Protein AF-A0A8X6HJ53-F1 (afdb_monomer_lite)

Foldseek 3Di:
DVLLVCVVVVDDPVVSCVVVVHDPVVSVVCVVCVVVCVVVCVVVPPDDPVVVVVVLLVVLVVVLVVVVVVVVVVVDDDDPVNSVVSSVVD

InterPro domains:
  IPR007889 DNA binding HTH domain, Psq-type [PF04218] (2-38)
  IPR009057 Homedomain-like superfamily [SSF46689] (1-43)

Secondary structure (DSSP, 8-state):
-HHHHHHHTT--HHHHHHHTT--HHHHHHHHHTHHHHHHHHHHHHSSSHHHHHHHHHHHHHHHHHHHHHHHHHTT----HHHHHHHHHT-

Radius of gyration: 24.85 Å; chains: 1; bounding box: 49×20×62 Å

Organism: Trichonephila clavata (NCBI:txid2740835)

Sequence (90 aa):
MQVIRRLDTGESQSQIVPALNLVTSTTRTILKNKEKIQSSATATTTSSATRIIRSRIEEIEKRLFIWIDKENEYNILLSQSLIMEKGKNF

Structure (mmCIF, N/CA/C/O backbone):
data_AF-A0A8X6HJ53-F1
#
_entry.id   AF-A0A8X6HJ53-F1
#
loop_
_atom_site.group_PDB
_atom_site.id
_atom_site.type_symbol
_atom_site.label_atom_id
_atom_site.label_alt_id
_atom_site.label_comp_id
_atom_site.label_asym_id
_atom_site.label_entity_id
_atom_site.label_seq_id
_atom_site.pdbx_PDB_ins_code
_atom_site.Cartn_x
_atom_site.Cartn_y
_atom_site.Cartn_z
_atom_site.occupancy
_atom_site.B_iso_or_equiv
_atom_site.auth_seq_id
_atom_site.auth_comp_id
_atom_site.auth_asym_id
_atom_site.auth_atom_id
_atom_site.pdbx_PDB_model_num
ATOM 1 N N . MET A 1 1 ? 9.029 -0.242 -19.040 1.00 63.31 1 MET A N 1
ATOM 2 C CA . MET A 1 1 ? 10.360 0.094 -19.604 1.00 63.31 1 MET A CA 1
ATOM 3 C C . MET A 1 1 ? 10.286 0.216 -21.127 1.00 63.31 1 MET A C 1
ATOM 5 O O . MET A 1 1 ? 10.199 -0.804 -21.797 1.00 63.31 1 MET A O 1
ATOM 9 N N . GLN A 1 2 ? 10.288 1.434 -21.687 1.00 71.88 2 GLN A N 1
ATOM 10 C CA . GLN A 1 2 ? 10.074 1.650 -23.133 1.00 71.88 2 GLN A CA 1
ATOM 11 C C . GLN A 1 2 ? 11.285 1.286 -24.017 1.00 71.88 2 GLN A C 1
ATOM 13 O O . GLN A 1 2 ? 11.084 0.747 -25.098 1.00 71.88 2 GLN A O 1
ATOM 18 N N . VAL A 1 3 ? 12.523 1.520 -23.553 1.00 76.38 3 VAL A N 1
ATOM 19 C CA . VAL A 1 3 ? 13.765 1.201 -24.299 1.00 76.38 3 VAL A CA 1
ATOM 20 C C . VAL A 1 3 ? 13.885 -0.300 -24.567 1.00 76.38 3 VAL A C 1
ATOM 22 O O . VAL A 1 3 ? 14.116 -0.720 -25.694 1.00 76.38 3 VAL A O 1
ATOM 25 N N . ILE A 1 4 ? 13.678 -1.114 -23.527 1.00 76.94 4 ILE A N 1
ATOM 26 C CA . ILE A 1 4 ? 13.773 -2.576 -23.619 1.00 76.94 4 ILE A CA 1
ATOM 27 C C . ILE A 1 4 ? 12.664 -3.136 -24.516 1.00 76.94 4 ILE A C 1
ATOM 29 O O . ILE A 1 4 ? 12.932 -4.035 -25.298 1.00 76.94 4 ILE A O 1
ATOM 33 N N . ARG A 1 5 ? 11.446 -2.578 -24.439 1.00 78.06 5 ARG A N 1
ATOM 34 C CA . ARG A 1 5 ? 10.304 -3.020 -25.251 1.00 78.06 5 ARG A CA 1
ATOM 35 C C . ARG A 1 5 ? 10.505 -2.733 -26.742 1.00 78.06 5 ARG A C 1
ATOM 37 O O . ARG A 1 5 ? 10.215 -3.594 -27.549 1.00 78.06 5 ARG A O 1
ATOM 44 N N . ARG A 1 6 ? 11.032 -1.553 -27.087 1.00 74.50 6 ARG A N 1
ATOM 45 C CA . ARG A 1 6 ? 11.345 -1.160 -28.474 1.00 74.50 6 ARG A CA 1
ATOM 46 C C . ARG A 1 6 ? 12.467 -1.998 -29.092 1.00 74.50 6 ARG A C 1
ATOM 48 O O . ARG A 1 6 ? 12.368 -2.409 -30.241 1.00 74.50 6 ARG A O 1
ATOM 55 N N . LEU A 1 7 ? 13.489 -2.325 -28.298 1.00 73.75 7 LEU A N 1
ATOM 56 C CA . LEU A 1 7 ? 14.562 -3.224 -28.727 1.00 73.75 7 LEU A CA 1
ATOM 57 C C . LEU A 1 7 ? 14.061 -4.660 -28.970 1.00 73.75 7 LEU A C 1
ATOM 59 O O . LEU A 1 7 ? 14.537 -5.328 -29.879 1.00 73.75 7 LEU A O 1
ATOM 63 N N . ASP A 1 8 ? 13.103 -5.130 -28.167 1.00 72.31 8 ASP A N 1
ATOM 64 C CA . ASP A 1 8 ? 12.486 -6.459 -28.311 1.00 72.31 8 ASP A CA 1
ATOM 65 C C . ASP A 1 8 ? 11.618 -6.567 -29.578 1.00 72.31 8 ASP A C 1
ATOM 67 O O . ASP A 1 8 ? 11.588 -7.608 -30.223 1.00 72.31 8 ASP A O 1
ATOM 71 N N . THR A 1 9 ? 10.994 -5.459 -29.997 1.00 76.75 9 THR A N 1
ATOM 72 C CA . THR A 1 9 ? 10.255 -5.337 -31.269 1.00 76.75 9 THR A CA 1
ATOM 73 C C . THR A 1 9 ? 11.170 -5.342 -32.508 1.00 76.75 9 THR A C 1
ATOM 75 O O . THR A 1 9 ? 10.679 -5.320 -33.633 1.00 76.75 9 THR A O 1
ATOM 78 N N . GLY A 1 10 ? 12.497 -5.378 -32.334 1.00 71.88 10 GLY A N 1
ATOM 79 C CA . GLY A 1 10 ? 13.466 -5.393 -33.434 1.00 71.88 10 GLY A CA 1
ATOM 80 C C . GLY A 1 10 ? 13.889 -4.008 -33.935 1.00 71.88 10 GLY A C 1
ATOM 81 O O . GLY A 1 10 ? 14.553 -3.918 -34.967 1.00 71.88 10 GLY A O 1
ATOM 82 N N . GLU A 1 11 ? 13.547 -2.925 -33.225 1.00 76.19 11 GLU A N 1
ATOM 83 C CA . GLU A 1 11 ? 14.045 -1.588 -33.567 1.00 76.19 11 GLU A CA 1
ATOM 84 C C . GLU A 1 11 ? 15.543 -1.468 -33.256 1.00 76.19 11 GLU A C 1
ATOM 86 O O . GLU A 1 11 ? 16.032 -1.871 -32.194 1.00 76.19 11 GLU A O 1
ATOM 91 N N . SER A 1 12 ? 16.291 -0.877 -34.188 1.00 78.69 12 SER A N 1
ATOM 92 C CA . SER A 1 12 ? 17.734 -0.696 -34.038 1.00 78.69 12 SER A CA 1
ATOM 93 C C . SER A 1 12 ? 18.065 0.422 -33.041 1.00 78.69 12 SER A C 1
ATOM 95 O O . SER A 1 12 ? 17.350 1.420 -32.913 1.00 78.69 12 SER A O 1
ATOM 97 N N . GLN A 1 13 ? 19.192 0.295 -32.330 1.00 73.31 13 GLN A N 1
ATOM 98 C CA . GLN A 1 13 ? 19.623 1.300 -31.345 1.00 73.31 13 GLN A CA 1
ATOM 99 C C . GLN A 1 13 ? 19.772 2.700 -31.959 1.00 73.31 13 GLN A C 1
ATOM 101 O O . GLN A 1 13 ? 19.496 3.692 -31.289 1.00 73.31 13 GLN A O 1
ATOM 106 N N . SER A 1 14 ? 20.155 2.780 -33.235 1.00 74.75 14 SER A N 1
ATOM 107 C CA . SER A 1 14 ? 20.263 4.025 -34.000 1.00 74.75 14 SER A CA 1
ATOM 108 C C . SER A 1 14 ? 18.925 4.741 -34.200 1.00 74.75 14 SER A C 1
ATOM 110 O O . SER A 1 14 ? 18.932 5.950 -34.392 1.00 74.75 14 SER A O 1
ATOM 112 N N . GLN A 1 15 ? 17.790 4.040 -34.114 1.00 78.38 15 GLN A N 1
ATOM 113 C CA . GLN A 1 15 ? 16.449 4.633 -34.170 1.00 78.38 15 GLN A CA 1
ATOM 114 C C . GLN A 1 15 ? 15.933 5.004 -32.773 1.00 78.38 15 GLN A C 1
ATOM 116 O O . GLN A 1 15 ? 15.316 6.050 -32.587 1.00 78.38 15 GLN A O 1
ATOM 121 N N . ILE A 1 16 ? 16.235 4.180 -31.767 1.00 77.75 16 ILE A N 1
ATOM 122 C CA . ILE A 1 16 ? 15.746 4.358 -30.391 1.00 77.75 16 ILE A CA 1
ATOM 123 C C . ILE A 1 16 ? 16.413 5.557 -29.696 1.00 77.75 16 ILE A C 1
ATOM 125 O O . ILE A 1 16 ? 15.749 6.307 -28.982 1.00 77.75 16 ILE A O 1
ATOM 129 N N . VAL A 1 17 ? 17.722 5.734 -29.898 1.00 78.94 17 VAL A N 1
ATOM 130 C CA . VAL A 1 17 ? 18.545 6.816 -29.322 1.00 78.94 17 VAL A CA 1
ATOM 131 C C . VAL A 1 17 ? 17.973 8.204 -29.658 1.00 78.94 17 VAL A C 1
ATOM 133 O O . VAL A 1 17 ? 17.639 8.930 -28.718 1.00 78.94 17 VAL A O 1
ATOM 136 N N . PRO A 1 18 ? 17.770 8.572 -30.940 1.00 80.00 18 PRO A N 1
ATOM 137 C CA . PRO A 1 18 ? 17.169 9.857 -31.289 1.00 80.00 18 PRO A CA 1
ATOM 138 C C . PRO A 1 18 ? 15.682 9.937 -30.918 1.00 80.00 18 PRO A C 1
ATOM 140 O O . PRO A 1 18 ? 15.241 10.978 -30.443 1.00 80.00 18 PRO A O 1
ATOM 143 N N . ALA A 1 19 ? 14.912 8.848 -31.040 1.00 79.06 19 ALA A N 1
ATOM 144 C CA . ALA A 1 19 ? 13.483 8.852 -30.702 1.00 79.06 19 ALA A CA 1
ATOM 145 C C . ALA A 1 19 ? 13.200 9.101 -29.209 1.00 79.06 19 ALA A C 1
ATOM 147 O O . ALA A 1 19 ? 12.140 9.612 -28.851 1.00 79.06 19 ALA A O 1
ATOM 148 N N . LEU A 1 20 ? 14.132 8.730 -28.328 1.00 77.50 20 LEU A N 1
ATOM 149 C CA . LEU A 1 20 ? 14.018 8.926 -26.882 1.00 77.50 20 LEU A CA 1
ATOM 150 C C . LEU A 1 20 ? 14.925 10.042 -26.346 1.00 77.50 20 LEU A C 1
ATOM 152 O O . LEU A 1 20 ? 14.974 10.227 -25.131 1.00 77.50 20 LEU A O 1
ATOM 156 N N . ASN A 1 21 ? 15.630 10.775 -27.220 1.00 80.75 21 ASN A N 1
ATOM 157 C CA . ASN A 1 21 ? 16.660 11.753 -26.845 1.00 80.75 21 ASN A CA 1
ATOM 158 C C . ASN A 1 21 ? 17.679 11.188 -25.835 1.00 80.75 21 ASN A C 1
ATOM 160 O O . ASN A 1 21 ? 18.105 11.862 -24.898 1.00 80.75 21 ASN A O 1
ATOM 164 N N . LEU A 1 22 ? 18.045 9.914 -25.990 1.00 76.81 22 LEU A N 1
ATOM 165 C CA . LEU A 1 22 ? 18.986 9.234 -25.105 1.00 76.81 22 LEU A CA 1
ATOM 166 C C . LEU A 1 22 ? 20.388 9.271 -25.695 1.00 76.81 22 LEU A C 1
ATOM 168 O O . LEU A 1 22 ? 20.570 9.205 -26.903 1.00 76.81 22 LEU A O 1
ATOM 172 N N . VAL A 1 23 ? 21.402 9.294 -24.833 1.00 80.62 23 VAL A N 1
ATOM 173 C CA . VAL A 1 23 ? 22.794 9.139 -25.265 1.00 80.62 23 VAL A CA 1
ATOM 174 C C . VAL A 1 23 ? 23.072 7.662 -25.573 1.00 80.62 23 VAL A C 1
ATOM 176 O O . VAL A 1 23 ? 22.554 6.751 -24.914 1.00 80.62 23 VAL A O 1
ATOM 179 N N . THR A 1 24 ? 23.915 7.398 -26.572 1.00 76.62 24 THR A N 1
ATOM 180 C CA . THR A 1 24 ? 24.339 6.041 -26.969 1.00 76.62 24 THR A CA 1
ATOM 181 C C . THR A 1 24 ? 24.956 5.259 -25.803 1.00 76.62 24 THR A C 1
ATOM 183 O O . THR A 1 24 ? 24.675 4.070 -25.632 1.00 76.62 24 THR A O 1
ATOM 186 N N . SER A 1 25 ? 25.720 5.933 -24.939 1.00 76.19 25 SER A N 1
ATOM 187 C CA . SER A 1 25 ? 26.288 5.372 -23.705 1.00 76.19 25 SER A CA 1
ATOM 188 C C . SER A 1 25 ? 25.213 4.897 -22.719 1.00 76.19 25 SER A C 1
ATOM 190 O O . SER A 1 25 ? 25.331 3.810 -22.142 1.00 76.19 25 SER A O 1
ATOM 192 N N . THR A 1 26 ? 24.128 5.657 -22.571 1.00 77.94 26 THR A N 1
ATOM 193 C CA . THR A 1 26 ? 22.983 5.312 -21.719 1.00 77.94 26 THR A CA 1
ATOM 194 C C . THR A 1 26 ? 22.247 4.092 -22.265 1.00 77.94 26 THR A C 1
ATOM 196 O O . THR A 1 26 ? 21.987 3.147 -21.523 1.00 77.94 26 THR A O 1
ATOM 199 N N . THR A 1 27 ? 21.994 4.043 -23.575 1.00 78.81 27 THR A N 1
ATOM 200 C CA . THR A 1 27 ? 21.328 2.896 -24.223 1.00 78.81 27 THR A CA 1
ATOM 201 C C . THR A 1 27 ? 22.155 1.614 -24.094 1.00 78.81 27 THR A C 1
ATOM 203 O O . THR A 1 27 ? 21.618 0.552 -23.778 1.00 78.81 27 THR A O 1
ATOM 206 N N . ARG A 1 28 ? 23.481 1.710 -24.244 1.00 78.75 28 ARG A N 1
ATOM 207 C CA . ARG A 1 28 ? 24.408 0.585 -24.046 1.00 78.75 28 ARG A CA 1
ATOM 208 C C . ARG A 1 28 ? 24.430 0.095 -22.596 1.00 78.75 28 ARG A C 1
ATOM 210 O O . ARG A 1 28 ? 24.473 -1.109 -22.352 1.00 78.75 28 ARG A O 1
ATOM 217 N N . THR A 1 29 ? 24.358 1.015 -21.637 1.00 80.56 29 THR A N 1
ATOM 218 C CA . THR A 1 29 ? 24.303 0.687 -20.204 1.00 80.56 29 THR A CA 1
ATOM 219 C C . THR A 1 29 ? 22.985 0.009 -19.838 1.00 80.56 29 THR A C 1
ATOM 221 O O . THR A 1 29 ? 22.991 -0.982 -19.109 1.00 80.56 29 THR A O 1
ATOM 224 N N . ILE A 1 30 ? 21.864 0.487 -20.385 1.00 80.81 30 ILE A N 1
ATOM 225 C CA . ILE A 1 30 ? 20.544 -0.138 -20.223 1.00 80.81 30 ILE A CA 1
ATOM 226 C C . ILE A 1 30 ? 20.543 -1.546 -20.820 1.00 80.81 30 ILE A C 1
ATOM 228 O O . ILE A 1 30 ? 20.040 -2.462 -20.180 1.00 80.81 30 ILE A O 1
ATOM 232 N N . LEU A 1 31 ? 21.149 -1.744 -21.997 1.00 78.50 31 LEU A N 1
ATOM 233 C CA . LEU A 1 31 ? 21.263 -3.067 -22.613 1.00 78.50 31 LEU A CA 1
ATOM 234 C C . LEU A 1 31 ? 22.090 -4.029 -21.752 1.00 78.50 31 LEU A C 1
ATOM 236 O O . LEU A 1 31 ? 21.646 -5.141 -21.481 1.00 78.50 31 LEU A O 1
ATOM 240 N N . LYS A 1 32 ? 23.252 -3.582 -21.257 1.00 82.06 32 LYS A N 1
ATOM 241 C CA . LYS A 1 32 ? 24.111 -4.380 -20.366 1.00 82.06 32 LYS A CA 1
ATOM 242 C C . LYS A 1 32 ? 23.392 -4.792 -19.079 1.00 82.06 32 LYS A C 1
ATOM 244 O O . LYS A 1 32 ? 23.668 -5.850 -18.531 1.00 82.06 32 LYS A O 1
ATOM 249 N N . ASN A 1 33 ? 22.477 -3.955 -18.598 1.00 81.69 33 ASN A N 1
ATOM 250 C CA . ASN A 1 33 ? 21.705 -4.207 -17.387 1.00 81.69 33 ASN A CA 1
ATOM 251 C C . ASN A 1 33 ? 20.265 -4.665 -17.686 1.00 81.69 33 ASN A C 1
ATOM 253 O O . ASN A 1 33 ? 19.438 -4.616 -16.779 1.00 81.69 33 ASN A O 1
ATOM 257 N N . LYS A 1 34 ? 19.944 -5.104 -18.918 1.00 79.44 34 LYS A N 1
ATOM 258 C CA . LYS A 1 34 ? 18.570 -5.446 -19.348 1.00 79.44 34 LYS A CA 1
ATOM 259 C C . LYS A 1 34 ? 17.910 -6.431 -18.386 1.00 79.44 34 LYS A C 1
ATOM 261 O O . LYS A 1 34 ? 16.805 -6.164 -17.928 1.00 79.44 34 LYS A O 1
ATOM 266 N N . GLU A 1 35 ? 18.596 -7.518 -18.048 1.00 74.81 35 GLU A N 1
ATOM 267 C CA . GLU A 1 35 ? 18.074 -8.570 -17.166 1.00 74.81 35 GLU A CA 1
ATOM 268 C C . GLU A 1 35 ? 17.839 -8.056 -15.744 1.00 74.81 35 GLU A C 1
ATOM 270 O O . GLU A 1 35 ? 16.752 -8.211 -15.194 1.00 74.81 35 GLU A O 1
ATOM 275 N N . LYS A 1 36 ? 18.814 -7.337 -15.174 1.00 77.94 36 LYS A N 1
ATOM 276 C CA . LYS A 1 36 ? 18.683 -6.725 -13.845 1.00 77.94 36 LYS A CA 1
ATOM 277 C C . LYS A 1 36 ? 17.525 -5.726 -13.800 1.00 77.94 36 LYS A C 1
ATOM 279 O O . LYS A 1 36 ?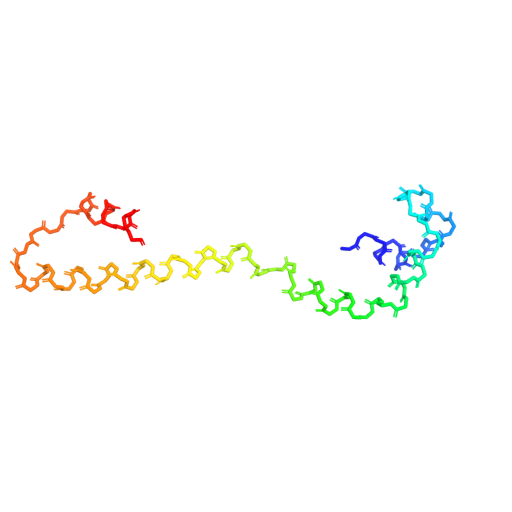 16.745 -5.725 -12.855 1.00 77.94 36 LYS A O 1
ATOM 284 N N . ILE A 1 37 ? 17.388 -4.901 -14.837 1.00 75.94 37 ILE A N 1
ATOM 285 C CA . ILE A 1 37 ? 16.310 -3.918 -14.961 1.00 75.94 37 ILE A CA 1
ATOM 286 C C . ILE A 1 37 ? 14.958 -4.613 -15.139 1.00 75.94 37 ILE A C 1
ATOM 288 O O . ILE A 1 37 ? 13.983 -4.144 -14.565 1.00 75.94 37 ILE A O 1
ATOM 292 N N . GLN A 1 38 ? 14.868 -5.713 -15.891 1.00 72.81 38 GLN A N 1
ATOM 293 C CA . GLN A 1 38 ? 13.628 -6.486 -16.024 1.00 72.81 38 GLN A CA 1
ATOM 294 C C . GLN A 1 38 ? 13.213 -7.124 -14.692 1.00 72.81 38 GLN A C 1
ATOM 296 O O . GLN A 1 38 ? 12.055 -6.984 -14.293 1.00 72.81 38 GLN A O 1
ATOM 301 N N . SER A 1 39 ? 14.146 -7.740 -13.964 1.00 68.00 39 SER A N 1
ATOM 302 C CA . SER A 1 39 ? 13.891 -8.328 -12.641 1.00 68.00 39 SER A CA 1
ATOM 303 C C . SER A 1 39 ? 13.520 -7.278 -11.589 1.00 68.00 39 SER A C 1
ATOM 305 O O . SER A 1 39 ? 12.617 -7.484 -10.784 1.00 68.00 39 SER A O 1
ATOM 307 N N . SER A 1 40 ? 14.161 -6.107 -11.606 1.00 64.00 40 SER A N 1
ATOM 308 C CA . SER A 1 40 ? 13.782 -5.004 -10.714 1.00 64.00 40 SER A CA 1
ATOM 309 C C . SER A 1 40 ? 12.461 -4.351 -11.129 1.00 64.00 40 SER A C 1
ATOM 311 O O . SER A 1 40 ? 11.632 -4.051 -10.279 1.00 64.00 40 SER A O 1
ATOM 313 N N . ALA A 1 41 ? 12.215 -4.159 -12.427 1.00 61.66 41 ALA A N 1
ATOM 314 C CA . ALA A 1 41 ? 10.984 -3.540 -12.910 1.00 61.66 41 ALA A CA 1
ATOM 315 C C . ALA A 1 41 ? 9.761 -4.422 -12.640 1.00 61.66 41 ALA A C 1
ATOM 317 O O . ALA A 1 41 ? 8.714 -3.897 -12.272 1.00 61.66 41 ALA A O 1
ATOM 318 N N . THR A 1 42 ? 9.871 -5.743 -12.772 1.00 58.91 42 THR A N 1
ATOM 319 C CA . THR A 1 42 ? 8.786 -6.673 -12.408 1.00 58.91 42 THR A CA 1
ATOM 320 C C . THR A 1 42 ? 8.460 -6.614 -10.915 1.00 58.91 42 THR A C 1
ATOM 322 O O . THR A 1 42 ? 7.283 -6.616 -10.562 1.00 58.91 42 THR A O 1
ATOM 325 N N . ALA A 1 43 ? 9.459 -6.430 -10.047 1.00 54.09 43 ALA A N 1
ATOM 326 C CA . ALA A 1 43 ? 9.236 -6.200 -8.619 1.00 54.09 43 ALA A CA 1
ATOM 327 C C . ALA A 1 43 ? 8.528 -4.860 -8.316 1.00 54.09 43 ALA A C 1
ATOM 329 O O . ALA A 1 43 ? 7.795 -4.756 -7.334 1.00 54.09 43 ALA A O 1
ATOM 330 N N . THR A 1 44 ? 8.718 -3.833 -9.151 1.00 51.69 44 THR A N 1
ATOM 331 C CA . THR A 1 44 ? 8.181 -2.478 -8.917 1.00 51.69 44 THR A CA 1
ATOM 332 C C . THR A 1 44 ? 6.838 -2.204 -9.613 1.00 51.69 44 THR A C 1
ATOM 334 O O . THR A 1 44 ? 6.054 -1.393 -9.126 1.00 51.69 44 THR A O 1
ATOM 337 N N . THR A 1 45 ? 6.527 -2.859 -10.739 1.00 52.56 45 THR A N 1
ATOM 338 C CA . THR A 1 45 ? 5.451 -2.392 -11.644 1.00 52.56 45 THR A CA 1
ATOM 339 C C . THR A 1 45 ? 4.028 -2.763 -11.195 1.00 52.56 45 THR A C 1
ATOM 341 O O . THR A 1 45 ? 3.088 -2.089 -11.604 1.00 52.56 45 THR A O 1
ATOM 344 N N . THR A 1 46 ? 3.828 -3.755 -10.320 1.00 48.69 46 THR A N 1
A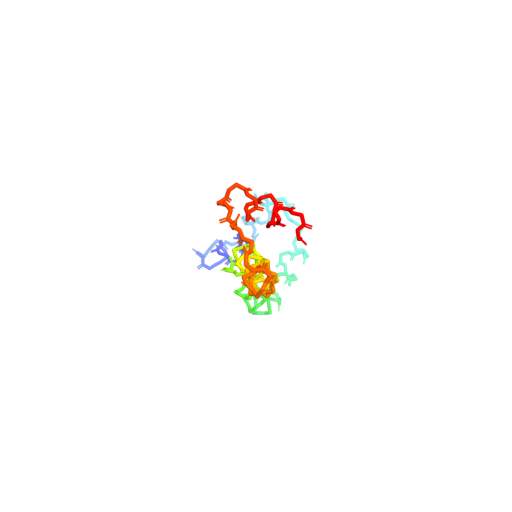TOM 345 C CA . THR A 1 46 ? 2.460 -4.256 -10.033 1.00 48.69 46 THR A CA 1
ATOM 346 C C . THR A 1 46 ? 1.999 -4.097 -8.582 1.00 48.69 46 THR A C 1
ATOM 348 O O . THR A 1 46 ? 0.877 -4.472 -8.256 1.00 48.69 46 THR A O 1
ATOM 351 N N . SER A 1 47 ? 2.824 -3.586 -7.660 1.00 52.00 47 SER A N 1
ATOM 352 C CA . SER A 1 47 ? 2.501 -3.776 -6.235 1.00 52.00 47 SER A CA 1
ATOM 353 C C . SER A 1 47 ? 3.091 -2.765 -5.256 1.00 52.00 47 SER A C 1
ATOM 355 O O . SER A 1 47 ? 3.311 -3.112 -4.103 1.00 52.00 47 SER A O 1
ATOM 357 N N . SER A 1 48 ? 3.343 -1.519 -5.661 1.00 54.06 48 SER A N 1
ATOM 358 C CA . SER A 1 48 ? 3.718 -0.481 -4.687 1.00 54.06 48 SER A CA 1
ATOM 359 C C . SER A 1 48 ? 2.524 0.374 -4.291 1.00 54.06 48 SER A C 1
ATOM 361 O O . SER A 1 48 ? 2.109 0.288 -3.147 1.00 54.06 48 SER A O 1
ATOM 363 N N . ALA A 1 49 ? 1.885 1.118 -5.195 1.00 51.03 49 ALA A N 1
ATOM 364 C CA . ALA A 1 49 ? 0.803 2.026 -4.792 1.00 51.03 49 ALA A CA 1
ATOM 365 C C . ALA A 1 49 ? -0.415 1.293 -4.188 1.00 51.03 49 ALA A C 1
ATOM 367 O O . ALA A 1 49 ? -0.812 1.583 -3.065 1.00 51.03 49 ALA A O 1
ATOM 368 N N . THR A 1 50 ? -0.962 0.284 -4.875 1.00 55.19 50 THR A N 1
ATOM 369 C CA . THR A 1 50 ? -2.125 -0.483 -4.385 1.00 55.19 50 THR A CA 1
ATOM 370 C C . THR A 1 50 ? -1.802 -1.308 -3.141 1.00 55.19 50 THR A C 1
ATOM 372 O O . THR A 1 50 ? -2.637 -1.423 -2.248 1.00 55.19 50 THR A O 1
ATOM 375 N N . ARG A 1 51 ? -0.583 -1.855 -3.043 1.00 56.59 51 ARG A N 1
ATOM 376 C CA . ARG A 1 51 ? -0.144 -2.613 -1.863 1.00 56.59 51 ARG A CA 1
ATOM 377 C C . ARG A 1 51 ? 0.085 -1.707 -0.661 1.00 56.59 51 ARG A C 1
ATOM 379 O O . ARG A 1 51 ? -0.292 -2.098 0.430 1.00 56.59 51 ARG A O 1
ATOM 386 N N . ILE A 1 52 ? 0.649 -0.515 -0.869 1.00 59.38 52 ILE A N 1
ATOM 387 C CA . ILE A 1 52 ? 0.841 0.503 0.172 1.00 59.38 52 ILE A CA 1
ATOM 388 C C . ILE A 1 52 ? -0.517 1.008 0.673 1.00 59.38 52 ILE A C 1
ATOM 390 O O . ILE A 1 52 ? -0.715 1.141 1.876 1.00 59.38 52 ILE A O 1
ATOM 394 N N . ILE A 1 53 ? -1.475 1.249 -0.229 1.00 62.84 53 ILE A N 1
ATOM 395 C CA . ILE A 1 53 ? -2.841 1.632 0.156 1.00 62.84 53 ILE A CA 1
ATOM 396 C C . ILE A 1 53 ? -3.494 0.501 0.959 1.00 62.84 53 ILE A C 1
ATOM 398 O O . ILE A 1 53 ? -4.012 0.747 2.044 1.00 62.84 53 ILE A O 1
ATOM 402 N N . ARG A 1 54 ? -3.408 -0.746 0.480 1.00 66.06 54 ARG A N 1
ATOM 403 C CA . ARG A 1 54 ? -3.974 -1.913 1.167 1.00 66.06 54 ARG A CA 1
ATOM 404 C C . ARG A 1 54 ? -3.341 -2.150 2.539 1.00 66.06 54 ARG A C 1
ATOM 406 O O . ARG A 1 54 ? -4.067 -2.324 3.507 1.00 66.06 54 ARG A O 1
ATOM 413 N N . SER A 1 55 ? -2.014 -2.089 2.649 1.00 68.50 55 SER A N 1
ATOM 414 C CA . SER A 1 55 ? -1.322 -2.270 3.930 1.00 68.50 55 SER A CA 1
ATOM 415 C C . SER A 1 55 ? -1.674 -1.175 4.932 1.00 68.50 55 SER A C 1
ATOM 417 O O . SER A 1 55 ? -1.768 -1.439 6.126 1.00 68.50 55 SER A O 1
ATOM 419 N N . ARG A 1 56 ? -1.885 0.057 4.455 1.00 71.12 56 ARG A N 1
ATOM 420 C CA . ARG A 1 56 ? -2.270 1.178 5.315 1.00 71.12 56 ARG A CA 1
ATOM 421 C C . ARG A 1 56 ? -3.705 1.039 5.825 1.00 71.12 56 ARG A C 1
ATOM 423 O O . ARG A 1 56 ? -3.950 1.325 6.990 1.00 71.12 56 ARG A O 1
ATOM 430 N N . ILE A 1 57 ? -4.623 0.556 4.987 1.00 78.81 57 ILE A N 1
ATOM 431 C CA . ILE A 1 57 ? -6.002 0.242 5.395 1.00 78.81 57 ILE A CA 1
ATOM 432 C C . ILE A 1 57 ? -6.003 -0.881 6.437 1.00 78.81 57 ILE A C 1
ATOM 434 O O . ILE A 1 57 ? -6.610 -0.720 7.488 1.00 78.81 57 ILE A O 1
ATOM 438 N N . GLU A 1 58 ? -5.255 -1.963 6.202 1.00 82.00 58 GLU A N 1
ATOM 439 C CA . GLU A 1 58 ? -5.167 -3.097 7.134 1.00 82.00 58 GLU A CA 1
ATOM 440 C C . GLU A 1 58 ? -4.614 -2.693 8.515 1.00 82.00 58 GLU A C 1
ATOM 442 O O . GLU A 1 58 ? -5.025 -3.244 9.536 1.00 82.00 58 GLU A O 1
ATOM 447 N N . GLU A 1 59 ? -3.683 -1.733 8.583 1.00 84.75 59 GLU A N 1
ATOM 448 C CA . GLU A 1 59 ? -3.184 -1.222 9.866 1.00 84.75 59 GLU A CA 1
ATOM 449 C C . GLU A 1 59 ? -4.246 -0.398 10.609 1.00 84.75 59 GLU A C 1
ATOM 451 O O . GLU A 1 59 ? -4.452 -0.594 11.811 1.00 84.75 59 GLU A O 1
ATOM 456 N N . ILE A 1 60 ? -4.941 0.493 9.896 1.00 87.94 60 ILE A N 1
ATOM 457 C CA . ILE A 1 60 ? -6.011 1.322 10.462 1.00 87.94 60 ILE A CA 1
ATOM 458 C C . ILE A 1 60 ? -7.164 0.437 10.947 1.00 87.94 60 ILE A C 1
ATOM 460 O O . ILE A 1 60 ? -7.636 0.623 12.065 1.00 87.94 60 ILE A O 1
ATOM 464 N N . GLU A 1 61 ? -7.569 -0.569 10.168 1.00 86.25 61 GLU A N 1
ATOM 465 C CA . GLU A 1 61 ? -8.615 -1.528 10.546 1.00 86.25 61 GLU A CA 1
ATOM 466 C C . GLU A 1 61 ? -8.258 -2.299 11.820 1.00 86.25 61 GLU A C 1
ATOM 468 O O . GLU A 1 61 ? -9.096 -2.429 12.710 1.00 86.25 61 GLU A O 1
ATOM 473 N N . LYS A 1 62 ? -7.005 -2.751 11.969 1.00 88.94 62 LYS A N 1
ATOM 474 C CA . LYS A 1 62 ? -6.552 -3.430 13.197 1.00 88.94 62 LYS A CA 1
ATOM 475 C C . LYS A 1 62 ? -6.616 -2.518 14.420 1.00 88.94 62 LYS A C 1
ATOM 477 O O . LYS A 1 62 ? -7.090 -2.942 15.473 1.00 88.94 62 LYS A O 1
ATOM 482 N N . ARG A 1 63 ? -6.146 -1.271 14.300 1.00 88.38 63 ARG A N 1
ATOM 483 C CA . ARG A 1 63 ? -6.203 -0.289 15.399 1.00 88.38 63 ARG A CA 1
ATOM 484 C C . ARG A 1 63 ? -7.647 0.054 15.759 1.00 88.38 63 ARG A C 1
ATOM 486 O O . ARG A 1 63 ? -7.980 0.141 16.940 1.00 88.38 63 ARG A O 1
ATOM 493 N N . LEU A 1 64 ? -8.498 0.198 14.747 1.00 88.62 64 LEU A N 1
ATOM 494 C CA . LEU A 1 64 ? -9.915 0.486 14.905 1.00 88.62 64 LEU A CA 1
ATOM 495 C C . LEU A 1 64 ? -10.658 -0.669 15.571 1.00 88.62 64 LEU A C 1
ATOM 497 O O . LEU A 1 64 ? -11.442 -0.414 16.476 1.00 88.62 64 LEU A O 1
ATOM 501 N N . PHE A 1 65 ? -10.355 -1.915 15.213 1.00 87.12 65 PHE A N 1
ATOM 502 C CA . PHE A 1 65 ? -10.934 -3.093 15.855 1.00 87.12 65 PHE A CA 1
ATOM 503 C C . PHE A 1 65 ? -10.623 -3.143 17.357 1.00 87.12 65 PHE A C 1
ATOM 505 O O . PHE A 1 65 ? -11.538 -3.271 18.162 1.00 87.12 65 PHE A O 1
ATOM 512 N N . ILE A 1 66 ? -9.356 -2.951 17.748 1.00 89.31 66 ILE A N 1
ATOM 513 C CA . ILE A 1 66 ? -8.950 -2.933 19.167 1.00 89.31 66 ILE A CA 1
ATOM 514 C C . ILE A 1 66 ? -9.643 -1.797 19.931 1.00 89.31 66 ILE A C 1
ATOM 516 O O . ILE A 1 66 ? -9.980 -1.946 21.103 1.00 89.31 66 ILE A O 1
ATOM 520 N N . TRP A 1 67 ? -9.827 -0.639 19.296 1.00 88.69 67 TRP 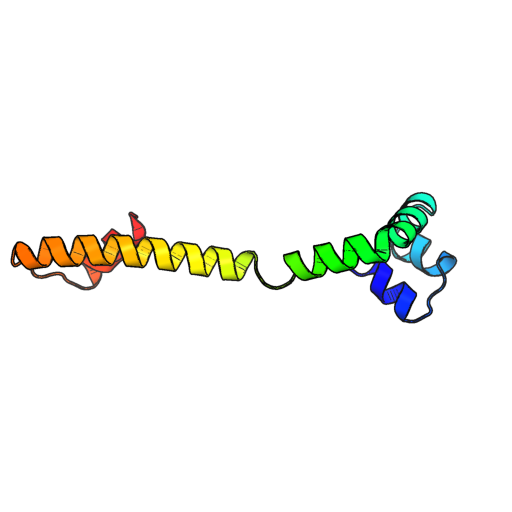A N 1
ATOM 521 C CA . TRP A 1 67 ? -10.532 0.476 19.924 1.00 88.69 67 TRP A CA 1
ATOM 522 C C . TRP A 1 67 ? -12.032 0.193 20.083 1.00 88.69 67 TRP A C 1
ATOM 524 O O . TRP A 1 67 ? -12.563 0.432 21.163 1.00 88.69 67 TRP A O 1
ATOM 534 N N . ILE A 1 68 ? -12.691 -0.362 19.060 1.00 87.12 68 ILE A N 1
ATOM 535 C CA . ILE A 1 68 ? -14.108 -0.756 19.120 1.00 87.12 68 ILE A CA 1
ATOM 536 C C . ILE A 1 68 ? -14.337 -1.782 20.231 1.00 87.12 68 ILE A C 1
ATOM 538 O O . ILE A 1 68 ? -15.286 -1.642 20.993 1.00 87.12 68 ILE A O 1
ATOM 542 N N . ASP A 1 69 ? -13.463 -2.783 20.335 1.00 87.69 69 ASP A N 1
ATOM 543 C CA . ASP A 1 69 ? -13.544 -3.835 21.351 1.00 87.69 69 ASP A CA 1
ATOM 544 C C . ASP A 1 69 ? -13.507 -3.244 22.771 1.00 87.69 69 ASP A C 1
ATOM 546 O O . ASP A 1 69 ? -14.390 -3.513 23.584 1.00 87.69 69 ASP A O 1
ATOM 550 N N . LYS A 1 70 ? -12.581 -2.307 23.020 1.00 85.44 70 LYS A N 1
ATOM 551 C CA . LYS A 1 70 ? -12.508 -1.563 24.287 1.00 85.44 70 LYS A CA 1
ATOM 552 C C . LYS A 1 70 ? -13.762 -0.741 24.566 1.00 85.44 70 LYS A C 1
ATOM 554 O O . LYS A 1 70 ? -14.284 -0.773 25.670 1.00 85.44 70 LYS A O 1
ATOM 559 N N . GLU A 1 71 ? -14.252 0.023 23.596 1.00 82.56 71 GLU A N 1
ATOM 560 C CA . GLU A 1 71 ? -15.451 0.859 23.777 1.00 82.56 71 GLU A CA 1
ATOM 561 C C . GLU A 1 71 ? -16.716 0.011 24.000 1.00 82.56 71 GLU A C 1
ATOM 563 O O . GLU A 1 71 ? -17.615 0.411 24.743 1.00 82.56 71 GLU A O 1
ATOM 568 N N . ASN A 1 72 ? -16.767 -1.183 23.404 1.00 81.69 72 ASN A N 1
ATOM 569 C CA . ASN A 1 72 ? -17.834 -2.152 23.614 1.00 81.69 72 ASN A CA 1
ATOM 570 C C . ASN A 1 72 ? -17.804 -2.742 25.037 1.00 81.69 72 ASN A C 1
ATOM 572 O O . ASN A 1 72 ? -18.864 -2.907 25.639 1.00 81.69 72 ASN A O 1
ATOM 576 N N . GLU A 1 73 ? -16.621 -2.981 25.620 1.00 81.31 73 GLU A N 1
ATOM 577 C CA . GLU A 1 73 ? -16.491 -3.335 27.047 1.00 81.31 73 GLU A CA 1
ATOM 578 C C . GLU A 1 73 ? -17.052 -2.239 27.971 1.00 81.31 73 GLU A C 1
ATOM 580 O O . GLU A 1 73 ? -17.641 -2.541 29.010 1.00 81.31 73 GLU A O 1
ATOM 585 N N . TYR A 1 74 ? -16.944 -0.968 27.570 1.00 79.75 74 TYR A N 1
ATOM 586 C CA . TYR A 1 74 ? -17.524 0.172 28.290 1.00 79.75 74 TYR A CA 1
ATOM 587 C C . TYR A 1 74 ? -19.020 0.407 28.003 1.00 79.75 74 TYR A C 1
ATOM 589 O O . TYR A 1 74 ? -19.589 1.374 28.512 1.00 79.75 74 TYR A O 1
ATOM 597 N N . ASN A 1 75 ? -19.681 -0.475 27.240 1.00 75.31 75 ASN A N 1
ATOM 598 C CA . ASN A 1 75 ? -21.104 -0.381 26.880 1.00 75.31 75 ASN A CA 1
ATOM 599 C C . ASN A 1 75 ? -21.469 0.925 26.139 1.00 75.31 75 ASN A C 1
ATOM 601 O O . ASN A 1 75 ? -22.573 1.459 26.272 1.00 75.31 75 ASN A O 1
ATOM 605 N N . ILE A 1 76 ? -20.526 1.468 25.363 1.00 74.69 76 ILE A N 1
ATOM 606 C CA . ILE A 1 76 ? -20.727 2.708 24.613 1.00 74.69 76 ILE A CA 1
ATOM 607 C C . ILE A 1 76 ? -21.410 2.385 23.281 1.00 74.69 76 ILE A C 1
ATOM 609 O O . ILE A 1 76 ? -20.977 1.517 22.524 1.00 74.69 76 ILE A O 1
ATOM 613 N N . LEU A 1 77 ? -22.479 3.119 22.961 1.00 74.44 77 LEU A N 1
ATOM 614 C CA . LEU A 1 77 ? -23.127 3.048 21.652 1.00 74.44 77 LEU A CA 1
ATOM 615 C C . LEU A 1 77 ? -22.222 3.687 20.594 1.00 74.44 77 LEU A C 1
ATOM 617 O O . LEU A 1 77 ? -22.231 4.901 20.382 1.00 74.44 77 LEU A O 1
ATOM 621 N N . LEU A 1 78 ? -21.445 2.854 19.911 1.00 79.00 78 LEU A N 1
ATOM 622 C CA . LEU A 1 78 ? -20.617 3.278 18.793 1.00 79.00 78 LEU A CA 1
ATOM 623 C C . LEU A 1 78 ? -21.478 3.504 17.549 1.00 79.00 78 LEU A C 1
ATOM 625 O O . LEU A 1 78 ? -21.953 2.567 16.907 1.00 79.00 78 LEU A O 1
ATOM 629 N N . SER A 1 79 ? -21.667 4.769 17.183 1.00 83.69 79 SER A N 1
ATOM 630 C CA . SER A 1 79 ? -22.271 5.131 15.904 1.00 83.69 79 SER A CA 1
ATOM 631 C C . SER A 1 79 ? -21.252 5.007 14.769 1.00 83.69 79 SER A C 1
ATOM 633 O O . SER A 1 79 ? -20.053 5.239 14.944 1.00 83.69 79 SER A O 1
ATOM 635 N N . GLN A 1 80 ? -21.729 4.693 13.561 1.00 81.38 80 GLN A N 1
ATOM 636 C CA . GLN A 1 80 ? -20.873 4.602 12.374 1.00 81.38 80 GLN A CA 1
ATOM 637 C C . GLN A 1 80 ? -20.089 5.903 12.123 1.00 81.38 80 GLN A C 1
ATOM 639 O O . GLN A 1 80 ? -18.936 5.859 11.696 1.00 81.38 80 GLN A O 1
ATOM 644 N N . SER A 1 81 ? -20.683 7.060 12.429 1.00 85.94 81 SER A N 1
ATOM 645 C CA . SER A 1 81 ? -20.024 8.362 12.304 1.00 85.94 81 SER A CA 1
ATOM 646 C C . SER A 1 81 ? -18.813 8.496 13.227 1.00 85.94 81 SER A C 1
ATOM 648 O O . SER A 1 81 ? -17.770 8.965 12.777 1.00 85.94 81 SER A O 1
ATOM 650 N N . LEU A 1 82 ? -18.920 8.026 14.475 1.00 84.31 82 LEU A N 1
ATOM 651 C CA . LEU A 1 82 ? -17.825 8.062 15.445 1.00 84.31 82 LEU A CA 1
ATOM 652 C C . LEU A 1 82 ? -16.689 7.110 15.040 1.00 84.31 82 LEU A C 1
ATOM 654 O O . LEU A 1 82 ? -15.517 7.473 15.107 1.00 84.31 82 LEU A O 1
ATOM 658 N N . ILE A 1 83 ? -17.034 5.919 14.541 1.00 84.56 83 ILE A N 1
ATOM 659 C CA . ILE A 1 83 ? -16.069 4.936 14.026 1.00 84.56 83 ILE A CA 1
ATOM 660 C C . ILE A 1 83 ? -15.289 5.512 12.832 1.00 84.56 83 ILE A C 1
ATOM 662 O O . ILE A 1 83 ? -14.064 5.393 12.776 1.00 84.56 83 ILE A O 1
ATOM 666 N N . MET A 1 84 ? -15.969 6.176 11.890 1.00 84.12 84 MET A N 1
ATOM 667 C CA . MET A 1 84 ? -15.300 6.820 10.753 1.00 84.12 84 MET A CA 1
ATOM 668 C C . MET A 1 84 ? -14.409 7.988 11.177 1.00 84.12 84 MET A C 1
ATOM 670 O O . MET A 1 84 ? -13.320 8.151 10.628 1.00 84.12 84 MET A O 1
ATOM 674 N N . GLU A 1 85 ? -14.860 8.816 12.120 1.00 86.62 85 GLU A N 1
ATOM 675 C CA . GLU A 1 85 ? -14.052 9.910 12.661 1.00 86.62 85 GLU A CA 1
ATOM 676 C C . GLU A 1 85 ? -12.784 9.365 13.322 1.00 86.62 85 GLU A C 1
ATOM 678 O O . GLU A 1 85 ? -11.683 9.851 13.057 1.00 86.62 85 GLU A O 1
ATOM 683 N N . LYS A 1 86 ? -12.913 8.285 14.100 1.00 87.25 86 LYS A N 1
ATOM 684 C CA . 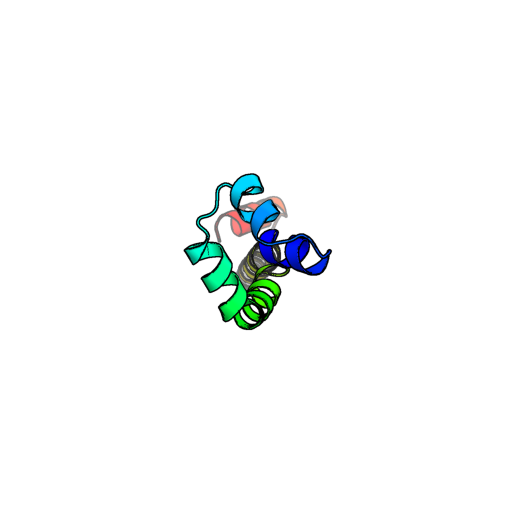LYS A 1 86 ? -11.771 7.623 14.727 1.00 87.25 86 LYS A CA 1
ATOM 685 C C . LYS A 1 86 ? -10.807 7.031 13.700 1.00 87.25 86 LYS A C 1
ATOM 687 O O . LYS A 1 86 ? -9.606 7.237 13.824 1.00 87.25 86 LYS A O 1
ATOM 692 N N . GLY A 1 87 ? -11.323 6.374 12.660 1.00 83.31 87 GLY A N 1
ATOM 693 C CA . GLY A 1 87 ? -10.520 5.812 11.571 1.00 83.31 87 GLY A CA 1
ATOM 694 C C . GLY A 1 87 ? -9.730 6.853 10.771 1.00 83.31 87 GLY A C 1
ATOM 695 O O . GLY A 1 87 ? -8.636 6.557 10.308 1.00 83.31 87 GLY A O 1
ATOM 696 N N . LYS A 1 88 ? -10.245 8.083 10.637 1.00 84.38 88 LYS A N 1
ATOM 697 C CA . LYS A 1 88 ? -9.517 9.201 10.005 1.00 84.38 88 LYS A CA 1
ATOM 698 C C . LYS A 1 88 ? -8.402 9.773 10.884 1.00 84.38 88 LYS A C 1
ATOM 700 O O . LYS A 1 88 ? -7.492 10.403 10.354 1.00 84.38 88 LYS A O 1
ATOM 705 N N . ASN A 1 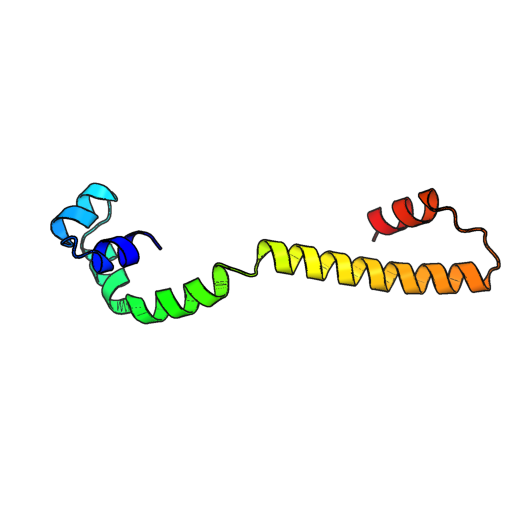89 ? -8.506 9.579 12.198 1.00 79.94 89 ASN A N 1
ATOM 706 C CA . ASN A 1 89 ? -7.570 10.079 13.201 1.00 79.94 89 ASN A CA 1
ATOM 707 C C . ASN A 1 89 ? -6.517 9.031 13.630 1.00 79.94 89 ASN A C 1
ATOM 709 O O . ASN A 1 89 ? -5.707 9.333 14.508 1.00 79.94 89 ASN A O 1
ATOM 713 N N . PHE A 1 90 ? -6.531 7.822 13.048 1.00 76.62 90 PHE A N 1
ATOM 714 C CA . PHE A 1 90 ? -5.465 6.816 13.175 1.00 76.62 90 PHE A CA 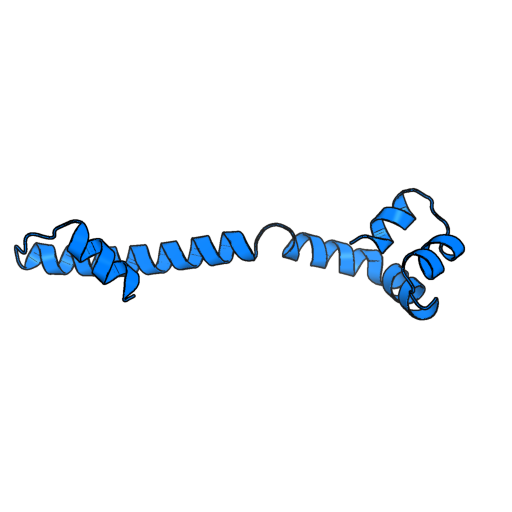1
ATOM 715 C C . PHE A 1 90 ? -4.400 6.978 12.088 1.00 76.62 90 PHE A C 1
ATOM 717 O O . PHE A 1 90 ? -3.214 6.767 12.427 1.00 76.62 90 PHE A O 1
#

pLDDT: mean 75.77, std 10.13, range [48.69, 89.31]